Protein AF-A0A9E5LUE4-F1 (afdb_monomer_lite)

Secondary structure (DSSP, 8-state):
-HHHHHHHHHHHHHHHHHT-HHHHHHHHHHHHHHHHTTTTTTS-HHHHHHHHHHHHHHHHHHHHS---

pLDDT: mean 74.5, std 6.82, range [57.59, 83.81]

Sequence (68 aa):
MKKIALLVSLTGVGVGALVSVRVGALIIASSLILYVSPDLRLKRPIERVIVLSLIVSLMTVALALPRR

Foldseek 3Di:
DQVVLVVQLVVLVVCCVPPNVLSSLVSNLVSLCVNCVVVLVVDDVVVNVVSVVVSVVSNVVSVPDDPD

Structure (mmCIF, N/CA/C/O backbone):
data_AF-A0A9E5LUE4-F1
#
_entry.id   AF-A0A9E5LUE4-F1
#
loop_
_atom_site.group_PDB
_atom_site.id
_atom_site.type_symbol
_atom_site.label_atom_id
_atom_site.label_alt_id
_atom_site.label_comp_id
_atom_site.label_asym_id
_atom_site.label_entity_id
_atom_site.label_seq_id
_atom_site.pdbx_PDB_ins_code
_atom_site.Cartn_x
_atom_site.Cartn_y
_atom_site.Cartn_z
_atom_site.occupancy
_atom_site.B_iso_or_equiv
_atom_site.auth_seq_id
_atom_site.auth_comp_id
_atom_site.auth_asym_id
_atom_site.auth_atom_id
_atom_site.pdbx_PDB_model_num
ATOM 1 N N . MET A 1 1 ? 6.211 -1.219 15.570 1.00 61.22 1 MET A N 1
ATOM 2 C CA . MET A 1 1 ? 5.506 -1.488 14.293 1.00 61.22 1 MET A CA 1
ATOM 3 C C . MET A 1 1 ? 5.505 -0.278 13.355 1.00 61.22 1 MET A C 1
ATOM 5 O O . MET A 1 1 ? 5.981 -0.407 12.238 1.00 61.22 1 MET A O 1
ATOM 9 N N . LYS A 1 2 ? 5.105 0.919 13.812 1.00 65.94 2 LYS A N 1
ATOM 10 C CA . LYS A 1 2 ? 5.053 2.148 12.987 1.00 65.94 2 LYS A CA 1
ATOM 11 C C . LYS A 1 2 ? 6.376 2.545 12.300 1.00 65.94 2 LYS A C 1
ATOM 13 O O . LYS A 1 2 ? 6.358 2.928 11.140 1.00 65.94 2 LYS A O 1
ATOM 18 N N . LYS A 1 3 ? 7.524 2.381 12.976 1.00 71.31 3 LYS A N 1
ATOM 19 C CA . LYS A 1 3 ? 8.863 2.645 12.401 1.00 71.31 3 LYS A CA 1
ATOM 20 C C . LYS A 1 3 ? 9.220 1.713 1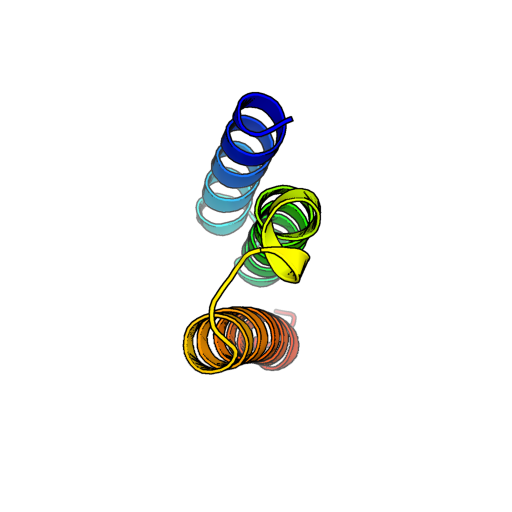1.231 1.00 71.31 3 LYS A C 1
ATOM 22 O O . LYS A 1 3 ? 9.854 2.149 10.282 1.00 71.31 3 LYS A O 1
ATOM 27 N N . ILE A 1 4 ? 8.784 0.453 11.290 1.00 73.12 4 ILE A N 1
ATOM 28 C CA . ILE A 1 4 ? 9.055 -0.554 10.252 1.00 73.12 4 ILE A CA 1
ATOM 29 C C . ILE A 1 4 ? 8.231 -0.233 9.005 1.00 73.12 4 ILE A C 1
ATOM 31 O O . ILE A 1 4 ? 8.775 -0.192 7.911 1.00 73.12 4 ILE A O 1
ATOM 35 N N . ALA A 1 5 ? 6.947 0.096 9.175 1.00 69.94 5 ALA A N 1
ATOM 36 C CA . ALA A 1 5 ? 6.111 0.547 8.066 1.00 69.94 5 ALA A CA 1
ATOM 37 C C . ALA A 1 5 ? 6.644 1.841 7.426 1.00 69.94 5 ALA A C 1
ATOM 39 O O . ALA A 1 5 ? 6.585 1.992 6.212 1.00 69.94 5 ALA A O 1
ATOM 40 N N . LEU A 1 6 ? 7.227 2.751 8.215 1.00 74.00 6 LEU A N 1
ATOM 41 C CA . LEU A 1 6 ? 7.838 3.970 7.683 1.00 74.00 6 LEU A CA 1
ATOM 42 C C . LEU A 1 6 ? 9.082 3.666 6.834 1.00 74.00 6 LEU A C 1
ATOM 44 O O . LEU A 1 6 ? 9.203 4.194 5.734 1.00 74.00 6 LEU A O 1
ATOM 48 N N . LEU A 1 7 ? 9.952 2.763 7.301 1.00 77.31 7 LEU A N 1
ATOM 49 C CA . LEU A 1 7 ? 11.115 2.294 6.540 1.00 77.31 7 LEU A CA 1
ATOM 50 C C . LEU A 1 7 ? 10.707 1.580 5.244 1.00 77.31 7 LEU A C 1
ATOM 52 O O . LEU A 1 7 ? 11.262 1.875 4.191 1.00 77.31 7 LEU A O 1
ATOM 56 N N . VAL A 1 8 ? 9.701 0.703 5.301 1.00 78.69 8 VAL A N 1
ATOM 57 C CA . VAL A 1 8 ? 9.183 -0.009 4.120 1.00 78.69 8 VAL A CA 1
ATOM 58 C C . VAL A 1 8 ? 8.481 0.953 3.152 1.00 78.69 8 VAL A C 1
ATOM 60 O O . VAL A 1 8 ? 8.576 0.798 1.940 1.00 78.69 8 VAL A O 1
ATOM 63 N N . SER A 1 9 ? 7.818 1.998 3.655 1.00 74.56 9 SER A N 1
ATOM 64 C CA . SER A 1 9 ? 7.228 3.023 2.784 1.00 74.56 9 SER A CA 1
ATOM 65 C C . SER A 1 9 ? 8.316 3.841 2.082 1.00 74.56 9 SER A C 1
ATOM 67 O O . SER A 1 9 ? 8.197 4.129 0.895 1.00 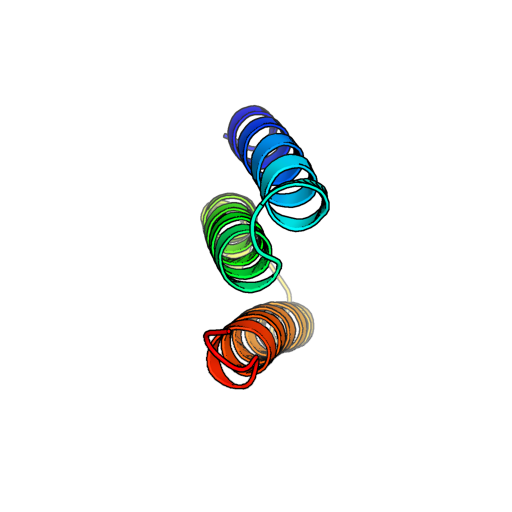74.56 9 SER A O 1
ATOM 69 N N . LEU A 1 10 ? 9.416 4.156 2.778 1.00 76.25 10 LEU A N 1
ATOM 70 C CA . LEU A 1 10 ? 10.565 4.859 2.201 1.00 76.25 10 LEU A CA 1
ATOM 71 C C . LEU A 1 10 ? 11.226 4.052 1.076 1.00 76.25 10 LEU A C 1
ATOM 73 O O . LEU A 1 10 ? 11.524 4.604 0.016 1.00 76.25 10 LEU A O 1
ATOM 77 N N . THR A 1 11 ? 11.414 2.744 1.277 1.00 74.25 11 THR A N 1
ATOM 78 C CA . THR A 1 11 ? 11.944 1.868 0.224 1.00 74.25 11 THR A CA 1
ATOM 79 C C . THR A 1 11 ? 10.954 1.731 -0.930 1.00 74.25 11 THR A C 1
ATOM 81 O O . THR A 1 11 ? 11.371 1.758 -2.083 1.00 74.25 11 THR A O 1
ATOM 84 N N . GLY A 1 12 ? 9.648 1.685 -0.652 1.00 65.69 12 GLY A N 1
ATOM 85 C CA . GLY A 1 12 ? 8.600 1.696 -1.675 1.00 65.69 12 GLY A CA 1
ATOM 86 C C . GLY A 1 12 ? 8.602 2.950 -2.544 1.00 65.69 12 GLY A C 1
ATOM 87 O O . GLY A 1 12 ? 8.525 2.846 -3.767 1.00 65.69 12 GLY A O 1
ATOM 88 N N . VAL A 1 13 ? 8.760 4.129 -1.940 1.00 71.88 13 VAL A N 1
ATOM 89 C CA . VAL A 1 13 ? 8.894 5.397 -2.674 1.00 71.88 13 VAL A CA 1
ATOM 90 C C . VAL A 1 13 ? 10.161 5.393 -3.531 1.00 71.88 13 VAL A C 1
ATOM 92 O O . VAL A 1 13 ? 10.094 5.740 -4.708 1.00 71.88 13 VAL A O 1
ATOM 95 N N . GLY A 1 14 ? 11.293 4.931 -2.990 1.00 70.38 14 GLY A N 1
ATOM 96 C CA . GLY A 1 14 ? 12.548 4.826 -3.742 1.00 70.38 14 GLY A CA 1
ATOM 97 C C . GLY A 1 14 ? 12.454 3.875 -4.940 1.00 70.38 14 GLY A C 1
ATOM 98 O O . GLY A 1 14 ? 12.851 4.229 -6.047 1.00 70.38 14 GLY A O 1
ATOM 99 N N . VAL A 1 15 ? 11.862 2.692 -4.755 1.00 67.12 15 VAL A N 1
ATOM 100 C CA . VAL A 1 15 ? 11.655 1.704 -5.831 1.00 67.12 15 VAL A CA 1
ATOM 101 C C . VAL A 1 15 ? 10.651 2.210 -6.873 1.00 67.12 15 VAL A C 1
ATOM 103 O O . VAL A 1 15 ? 10.842 1.993 -8.071 1.00 67.12 15 VAL A O 1
ATOM 106 N N . GLY A 1 16 ? 9.607 2.922 -6.438 1.00 59.44 16 GLY A N 1
ATOM 107 C CA . GLY A 1 16 ? 8.640 3.571 -7.325 1.00 59.44 16 GLY A CA 1
ATOM 108 C C . GLY A 1 16 ? 9.249 4.679 -8.178 1.00 59.44 16 GLY A C 1
ATOM 109 O O . GLY A 1 16 ? 8.885 4.810 -9.344 1.00 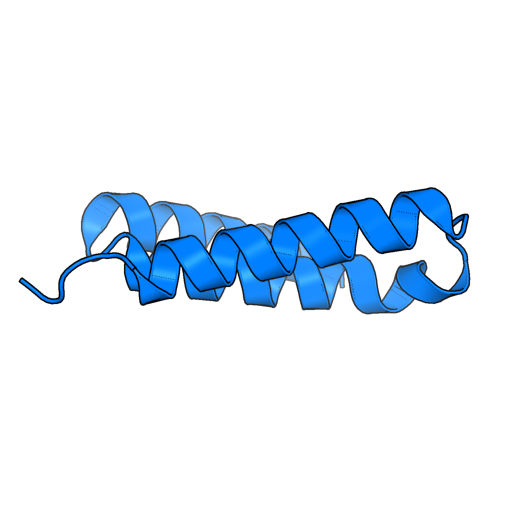59.44 16 GLY A O 1
ATOM 110 N N . ALA A 1 17 ? 10.187 5.438 -7.611 1.00 62.97 17 ALA A N 1
ATOM 111 C CA . ALA A 1 17 ? 10.878 6.523 -8.297 1.00 62.97 17 ALA A CA 1
ATOM 112 C C . ALA A 1 17 ? 11.972 6.034 -9.262 1.00 62.97 17 ALA A C 1
ATOM 114 O O . ALA A 1 17 ? 12.210 6.685 -10.275 1.00 62.97 17 ALA A O 1
ATOM 115 N N . LEU A 1 18 ? 12.637 4.912 -8.958 1.00 57.59 18 LEU A N 1
ATOM 116 C CA . LEU A 1 18 ? 13.829 4.461 -9.692 1.00 57.59 18 LEU A CA 1
ATOM 117 C C . LEU A 1 18 ? 13.596 3.290 -10.654 1.00 57.59 18 LEU A C 1
ATOM 119 O O . LEU A 1 18 ? 14.332 3.170 -11.627 1.00 57.59 18 LEU A O 1
ATOM 123 N N . VAL A 1 19 ? 12.633 2.402 -10.382 1.00 64.44 19 VAL A N 1
ATOM 124 C CA . VAL A 1 19 ? 12.535 1.104 -11.080 1.00 64.44 19 VAL A CA 1
ATOM 125 C C . VAL A 1 19 ? 11.185 0.919 -11.752 1.00 64.44 19 VAL A C 1
ATOM 127 O O . VAL A 1 19 ? 11.109 0.659 -12.948 1.00 64.44 19 VAL A O 1
ATOM 130 N N . SER A 1 20 ? 10.099 1.007 -10.985 1.00 71.75 20 SER A N 1
ATOM 131 C CA . SER A 1 20 ? 8.757 0.808 -11.524 1.00 71.75 20 SER A CA 1
ATOM 132 C C . SER A 1 20 ? 7.716 1.370 -10.568 1.00 71.75 20 SER A C 1
ATOM 134 O O . SER A 1 20 ? 7.557 0.886 -9.443 1.00 71.75 20 SER A O 1
ATOM 136 N N . VAL A 1 21 ? 6.949 2.352 -11.045 1.00 73.50 21 VAL A N 1
ATOM 137 C CA . VAL A 1 21 ? 5.855 3.002 -10.301 1.00 73.50 21 VAL A CA 1
ATOM 138 C C . VAL A 1 21 ? 4.858 1.971 -9.758 1.00 73.50 21 VAL A C 1
ATOM 140 O O . VAL A 1 21 ? 4.340 2.119 -8.653 1.00 73.50 21 VAL A O 1
ATOM 143 N N . ARG A 1 22 ? 4.650 0.868 -10.487 1.00 75.12 22 ARG A N 1
ATOM 144 C CA . ARG A 1 22 ? 3.782 -0.245 -10.085 1.00 75.12 22 ARG A CA 1
ATOM 145 C C . ARG A 1 22 ? 4.276 -0.945 -8.821 1.00 75.12 22 ARG A C 1
ATOM 147 O O . ARG A 1 22 ? 3.498 -1.180 -7.900 1.00 75.12 22 ARG A O 1
ATOM 154 N N . VAL A 1 23 ? 5.566 -1.268 -8.775 1.00 74.62 23 VAL A N 1
ATOM 155 C CA . VAL A 1 23 ? 6.179 -1.939 -7.622 1.00 74.62 23 VAL A CA 1
ATOM 156 C C . VAL A 1 23 ? 6.212 -0.989 -6.427 1.00 74.62 23 VAL A C 1
ATOM 158 O O . VAL A 1 23 ? 5.850 -1.392 -5.323 1.00 74.62 23 VAL A O 1
ATOM 161 N N . GLY A 1 24 ? 6.526 0.291 -6.650 1.00 76.62 24 GLY A N 1
ATOM 162 C CA . GLY A 1 24 ? 6.465 1.306 -5.597 1.00 76.62 24 GLY A CA 1
ATOM 163 C C . GLY A 1 24 ? 5.069 1.464 -4.995 1.00 76.62 24 GLY A C 1
ATOM 164 O O . GLY A 1 24 ? 4.922 1.440 -3.774 1.00 76.62 24 GLY A O 1
ATOM 165 N N . ALA A 1 25 ? 4.028 1.530 -5.829 1.00 78.81 25 ALA A N 1
ATOM 166 C CA . ALA A 1 25 ? 2.642 1.628 -5.370 1.00 78.81 25 ALA A CA 1
ATOM 167 C C . ALA A 1 25 ? 2.201 0.405 -4.542 1.00 78.81 25 ALA A C 1
ATOM 169 O O . ALA A 1 25 ? 1.532 0.571 -3.521 1.00 78.81 25 ALA A O 1
ATOM 170 N N . LEU A 1 26 ? 2.619 -0.812 -4.918 1.00 76.69 26 LEU A N 1
ATOM 171 C CA . LEU A 1 26 ? 2.348 -2.031 -4.141 1.00 76.69 26 LEU A CA 1
ATOM 172 C C . LEU A 1 26 ? 3.055 -2.027 -2.778 1.00 76.69 26 LEU A C 1
ATOM 174 O O . LEU A 1 26 ? 2.457 -2.394 -1.760 1.00 76.69 26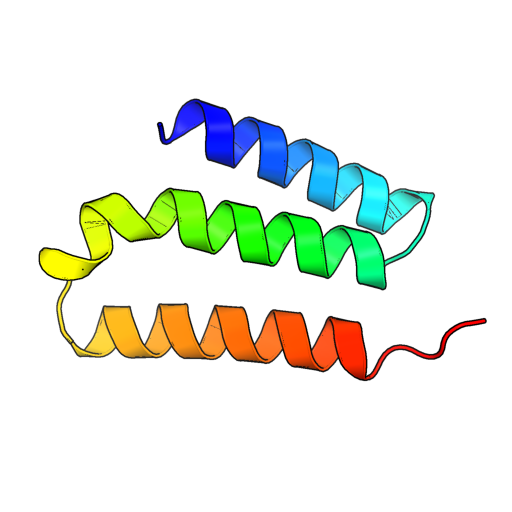 LEU A O 1
ATOM 178 N N . ILE A 1 27 ? 4.313 -1.586 -2.735 1.00 81.19 27 ILE A N 1
ATOM 179 C CA . ILE A 1 27 ? 5.073 -1.491 -1.482 1.00 81.19 27 ILE A CA 1
ATOM 180 C C . ILE A 1 27 ? 4.452 -0.431 -0.561 1.00 81.19 27 ILE A C 1
ATOM 182 O O . ILE A 1 27 ? 4.244 -0.690 0.621 1.00 81.19 27 ILE A O 1
ATOM 186 N N . ILE A 1 28 ? 4.064 0.730 -1.092 1.00 79.94 28 ILE A N 1
ATOM 187 C CA . ILE A 1 28 ? 3.402 1.784 -0.308 1.00 79.94 28 ILE A CA 1
ATOM 188 C C . ILE A 1 28 ? 2.041 1.302 0.219 1.00 79.94 28 ILE A C 1
ATOM 190 O O . ILE A 1 28 ? 1.743 1.488 1.399 1.00 79.94 28 ILE A O 1
ATOM 194 N N . ALA A 1 29 ? 1.235 0.633 -0.613 1.00 81.19 29 ALA A N 1
ATOM 195 C CA . ALA A 1 29 ? -0.060 0.089 -0.203 1.00 81.19 29 ALA A CA 1
ATOM 196 C C . ALA A 1 29 ? 0.081 -0.955 0.920 1.00 81.19 29 ALA A C 1
ATOM 198 O O . ALA A 1 29 ? -0.628 -0.884 1.924 1.00 81.19 29 ALA A O 1
ATOM 199 N N . SER A 1 30 ? 1.027 -1.890 0.793 1.00 77.88 30 SER A N 1
ATOM 200 C CA . SER A 1 30 ? 1.302 -2.898 1.829 1.00 77.88 30 SER A CA 1
ATOM 201 C C . SER A 1 30 ? 1.833 -2.279 3.127 1.00 77.88 30 SER A C 1
ATOM 203 O O . SER A 1 30 ? 1.359 -2.628 4.210 1.00 77.88 30 SER A O 1
ATOM 205 N N . SER A 1 31 ? 2.724 -1.291 3.038 1.00 78.94 31 SER A N 1
ATOM 206 C CA . SER A 1 31 ? 3.174 -0.509 4.195 1.00 78.94 31 SER A CA 1
ATOM 207 C C . SER A 1 31 ? 2.032 0.208 4.901 1.00 78.94 31 SER A C 1
ATOM 209 O O . SER A 1 31 ? 1.960 0.205 6.131 1.00 78.94 31 SER A O 1
ATOM 211 N N . LEU A 1 32 ? 1.124 0.811 4.134 1.00 80.25 32 LEU A N 1
ATOM 212 C CA . LEU A 1 32 ? -0.030 1.521 4.669 1.00 80.25 32 LEU A CA 1
ATOM 213 C C . LEU A 1 32 ? -0.971 0.559 5.404 1.00 80.25 32 LEU A C 1
ATOM 215 O O . LEU A 1 32 ? -1.420 0.862 6.508 1.00 80.25 32 LEU A O 1
ATOM 219 N N . ILE A 1 33 ? -1.199 -0.634 4.850 1.00 80.88 33 ILE A N 1
ATOM 220 C CA . ILE A 1 33 ? -1.966 -1.698 5.511 1.00 80.88 33 ILE A CA 1
ATOM 221 C C . ILE A 1 33 ? -1.298 -2.100 6.834 1.00 80.88 33 ILE A C 1
ATOM 223 O O . ILE A 1 33 ? -1.963 -2.151 7.870 1.00 80.88 33 ILE A O 1
ATOM 227 N N . LEU A 1 34 ? 0.016 -2.332 6.842 1.00 78.56 34 LEU A N 1
ATOM 228 C CA . LEU A 1 34 ? 0.760 -2.702 8.054 1.00 78.56 34 LEU A CA 1
ATOM 229 C C . LEU A 1 34 ? 0.805 -1.576 9.100 1.00 78.56 34 LEU A C 1
ATOM 231 O O . LEU A 1 34 ? 0.803 -1.844 10.300 1.00 78.56 34 LEU A O 1
ATOM 235 N N . TYR A 1 35 ? 0.815 -0.316 8.670 1.00 78.12 35 TYR A N 1
ATOM 236 C CA . TYR A 1 35 ? 0.770 0.834 9.571 1.00 78.12 35 TYR A CA 1
ATOM 237 C C . TYR A 1 35 ? -0.610 1.012 10.212 1.00 78.12 35 TYR A C 1
ATOM 239 O O . TYR A 1 35 ? -0.707 1.310 11.402 1.00 78.12 35 TYR A O 1
ATOM 247 N N . VAL A 1 36 ? -1.672 0.843 9.422 1.00 75.50 36 VAL A N 1
ATOM 248 C CA . VAL A 1 36 ? -3.042 1.166 9.835 1.00 75.50 36 VAL A CA 1
ATOM 249 C C . VAL A 1 36 ? -3.734 -0.034 10.499 1.00 75.50 36 VAL A C 1
ATOM 251 O O . VAL A 1 36 ? -4.562 0.164 11.381 1.00 75.50 36 VAL A O 1
ATOM 254 N N . SER A 1 37 ? -3.352 -1.275 10.180 1.00 71.94 37 SER A N 1
ATOM 255 C CA . SER A 1 37 ? -3.877 -2.518 10.785 1.00 71.94 37 SER A CA 1
ATOM 256 C C . SER A 1 37 ? -4.007 -2.530 12.318 1.00 71.94 37 SER A C 1
ATOM 258 O O . SER A 1 37 ? -5.097 -2.879 12.779 1.00 71.94 37 SER A O 1
ATOM 260 N N . PRO A 1 38 ? -3.010 -2.119 13.128 1.00 71.94 38 PRO A N 1
ATOM 261 C CA . PRO A 1 38 ? -3.167 -2.110 14.585 1.00 71.94 38 PRO A CA 1
ATOM 262 C C . PRO A 1 38 ? -4.159 -1.047 15.091 1.00 71.94 38 PRO A C 1
ATOM 264 O O . PRO A 1 38 ? -4.857 -1.289 16.071 1.00 71.94 38 PRO A O 1
ATOM 267 N N . ASP A 1 39 ? -4.280 0.098 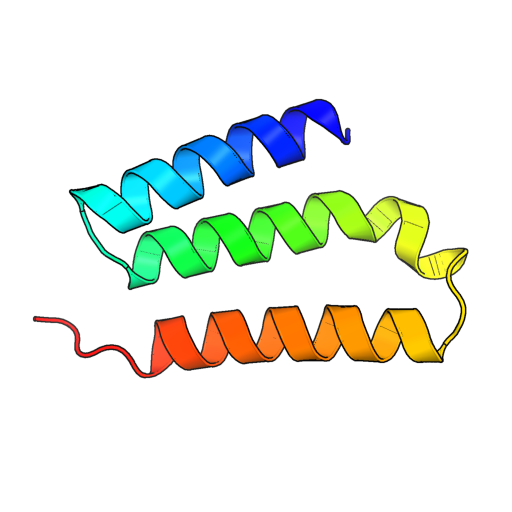14.410 1.00 67.75 39 ASP A N 1
ATOM 268 C CA . ASP A 1 39 ? -5.143 1.220 14.822 1.00 67.75 39 ASP A CA 1
ATOM 269 C C . ASP A 1 39 ? -6.525 1.209 14.135 1.00 67.75 39 ASP A C 1
ATOM 271 O O . ASP A 1 39 ? -7.425 1.965 14.506 1.00 67.75 39 ASP A O 1
ATOM 275 N N . LEU A 1 40 ? -6.743 0.330 13.148 1.00 65.69 40 LEU A N 1
ATOM 276 C CA . LEU A 1 40 ? -7.972 0.278 12.349 1.00 65.69 40 LEU A CA 1
ATOM 277 C C . LEU A 1 40 ? -9.222 0.038 13.191 1.00 65.69 40 LEU A C 1
ATOM 279 O O . LEU A 1 40 ? -10.295 0.472 12.789 1.00 65.69 40 LEU A O 1
ATOM 283 N N . ARG A 1 41 ? -9.123 -0.691 14.309 1.00 66.06 41 ARG A N 1
ATOM 284 C CA . ARG A 1 41 ? -10.267 -0.963 15.201 1.00 66.06 41 ARG A CA 1
ATOM 285 C C . ARG A 1 41 ? -10.639 0.221 16.095 1.00 66.06 41 ARG A C 1
ATOM 287 O O . ARG A 1 41 ? -11.769 0.261 16.562 1.00 66.06 41 ARG A O 1
ATOM 294 N N . LEU A 1 42 ? -9.721 1.162 16.304 1.00 74.62 42 LEU A N 1
ATOM 295 C CA . LEU A 1 42 ? -9.893 2.303 17.209 1.00 74.62 42 LEU A CA 1
ATOM 296 C C . LEU A 1 42 ? -10.320 3.586 16.474 1.00 74.62 42 LEU A C 1
ATOM 298 O O . LEU A 1 42 ? -10.682 4.574 17.109 1.00 74.62 42 LEU A O 1
ATOM 302 N N . LYS A 1 43 ? -10.288 3.586 15.136 1.00 74.69 43 LYS A N 1
ATOM 303 C CA . LYS A 1 43 ? -10.645 4.738 14.298 1.00 74.69 43 LYS A CA 1
ATOM 304 C C . LYS A 1 43 ? -12.148 4.859 14.059 1.00 74.69 43 LYS A C 1
ATOM 306 O O . LYS A 1 43 ? -12.867 3.865 13.952 1.00 74.69 43 LYS A O 1
ATOM 311 N N . ARG A 1 44 ? -12.607 6.105 13.890 1.00 82.31 44 ARG A N 1
ATOM 312 C CA . ARG A 1 44 ? -13.981 6.418 13.473 1.00 82.31 44 ARG A CA 1
ATOM 313 C C . ARG A 1 44 ? -14.283 5.757 12.119 1.00 82.31 44 ARG A C 1
ATOM 315 O O . ARG A 1 44 ? -13.392 5.690 11.268 1.00 82.31 44 ARG A O 1
ATOM 322 N N . PRO A 1 45 ? -15.529 5.315 11.872 1.00 80.88 45 PRO A N 1
ATOM 323 C CA . PRO A 1 45 ? -15.888 4.595 10.649 1.00 80.88 45 PRO A CA 1
ATOM 324 C C . PRO A 1 45 ? -15.534 5.376 9.376 1.00 80.88 45 PRO A C 1
ATOM 326 O O . PRO A 1 45 ? -15.063 4.784 8.410 1.00 80.88 45 PRO A O 1
ATOM 329 N N . ILE A 1 46 ? -15.657 6.707 9.403 1.00 82.81 46 ILE A N 1
ATOM 330 C CA . ILE A 1 46 ? -15.333 7.560 8.256 1.00 82.81 46 ILE A CA 1
ATOM 331 C C . ILE A 1 46 ? -13.834 7.572 7.919 1.00 82.81 46 ILE A C 1
ATOM 333 O O . ILE A 1 46 ? -13.465 7.470 6.754 1.00 82.81 46 ILE A O 1
ATOM 337 N N . GLU A 1 47 ? -12.954 7.585 8.926 1.00 79.88 47 GLU A N 1
ATOM 338 C CA . GLU A 1 47 ? -11.502 7.489 8.713 1.00 79.88 47 GLU A CA 1
ATOM 339 C C . GLU A 1 47 ? -11.119 6.128 8.133 1.00 79.88 47 GLU A C 1
ATOM 341 O O . GLU A 1 47 ? -10.209 6.024 7.312 1.00 79.88 47 GLU A O 1
ATOM 346 N N . ARG A 1 48 ? -11.839 5.079 8.535 1.00 78.69 48 ARG A N 1
ATOM 347 C CA . ARG A 1 48 ? -11.654 3.723 8.018 1.00 78.69 48 ARG A CA 1
ATOM 348 C C . ARG A 1 48 ? -11.915 3.654 6.518 1.00 78.69 48 ARG A C 1
ATOM 350 O O . ARG A 1 48 ? -11.106 3.088 5.788 1.00 78.69 48 ARG A O 1
ATOM 357 N N . VAL A 1 49 ? -13.020 4.253 6.075 1.00 82.81 49 VAL A N 1
ATOM 358 C CA . VAL A 1 49 ? -13.412 4.294 4.660 1.00 82.81 49 VAL A CA 1
ATOM 359 C C . VAL A 1 49 ? -12.399 5.086 3.837 1.00 82.81 49 VAL A C 1
ATOM 361 O O . VAL A 1 49 ? -12.021 4.623 2.767 1.00 82.81 49 VAL A O 1
ATOM 364 N N . ILE A 1 50 ? -11.901 6.215 4.353 1.00 83.81 50 ILE A N 1
ATOM 365 C CA . ILE A 1 50 ? -10.871 7.025 3.678 1.00 83.81 50 ILE A CA 1
ATOM 366 C C . ILE A 1 50 ? -9.575 6.228 3.489 1.00 83.81 50 ILE A C 1
ATOM 368 O O . ILE A 1 50 ? -8.987 6.234 2.411 1.00 83.81 50 ILE A O 1
ATOM 372 N N . VAL A 1 51 ? -9.115 5.514 4.520 1.00 81.75 51 VAL A N 1
ATOM 373 C CA . VAL A 1 51 ? -7.890 4.711 4.396 1.00 81.75 51 VAL A CA 1
ATOM 374 C C . VAL A 1 51 ? -8.092 3.545 3.426 1.00 81.75 51 VAL A C 1
ATOM 376 O O . VAL A 1 51 ? -7.217 3.270 2.608 1.00 81.75 51 VAL A O 1
ATOM 379 N N . LEU A 1 52 ? -9.242 2.870 3.489 1.00 80.69 52 LEU A N 1
ATOM 380 C CA . LEU A 1 52 ? -9.563 1.774 2.575 1.00 80.69 52 LEU A CA 1
ATOM 381 C C . LEU A 1 52 ? -9.655 2.256 1.123 1.00 80.69 52 LEU A C 1
ATOM 383 O O . LEU A 1 52 ? -9.077 1.619 0.245 1.00 80.69 52 LEU A O 1
ATOM 387 N N . SER A 1 53 ? -10.311 3.389 0.865 1.00 82.88 53 SER A N 1
ATOM 388 C CA . SER A 1 53 ? -10.400 3.955 -0.484 1.00 82.88 53 SER A CA 1
ATOM 389 C C . SER A 1 53 ? -9.031 4.381 -1.012 1.00 82.88 53 SER A C 1
ATOM 391 O O . SER A 1 53 ? -8.748 4.173 -2.190 1.00 82.88 53 SER A O 1
ATOM 393 N N . LEU A 1 54 ? -8.147 4.884 -0.145 1.00 83.75 54 LEU A N 1
ATOM 394 C CA . LEU A 1 54 ? -6.770 5.216 -0.505 1.00 83.75 54 LEU A CA 1
ATOM 395 C C . LEU A 1 54 ? -5.964 3.971 -0.910 1.00 83.75 54 LEU A C 1
ATOM 397 O O . LEU A 1 54 ? -5.275 3.996 -1.928 1.00 83.75 54 LEU A O 1
ATOM 401 N N . ILE A 1 55 ? -6.082 2.871 -0.157 1.00 83.12 55 ILE A N 1
ATOM 402 C CA . ILE A 1 55 ? -5.431 1.590 -0.487 1.00 83.12 55 ILE 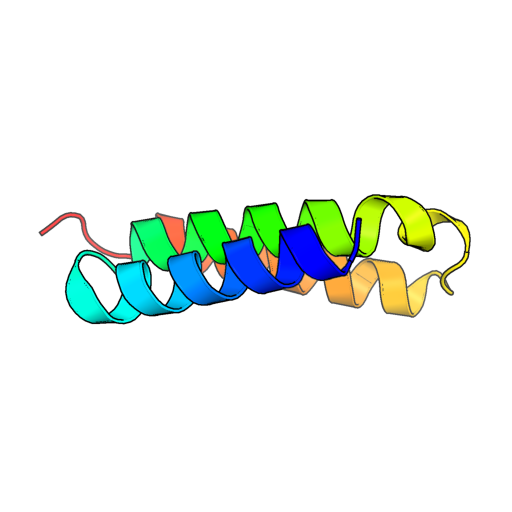A CA 1
ATOM 403 C C . ILE A 1 55 ? -5.940 1.058 -1.832 1.00 83.12 55 ILE A C 1
ATOM 405 O O . ILE A 1 55 ? -5.140 0.659 -2.680 1.00 83.12 55 ILE A O 1
ATOM 409 N N . VAL A 1 56 ? -7.261 1.076 -2.039 1.00 81.75 56 VAL A N 1
ATOM 410 C CA . VAL A 1 56 ? -7.881 0.628 -3.294 1.00 81.75 56 VAL A CA 1
ATOM 411 C C . VAL A 1 56 ? -7.421 1.500 -4.460 1.00 81.75 56 VAL A C 1
ATOM 413 O O . VAL A 1 56 ? -7.024 0.958 -5.487 1.00 81.75 56 VAL A O 1
ATOM 416 N N . SER A 1 57 ? -7.380 2.822 -4.281 1.00 83.75 57 SER A N 1
ATOM 417 C CA . SER A 1 57 ? -6.891 3.771 -5.286 1.00 83.75 57 SER A CA 1
ATOM 418 C C . SER A 1 57 ? -5.438 3.481 -5.686 1.00 83.75 57 SER A C 1
ATOM 420 O O . SER A 1 57 ? -5.135 3.310 -6.869 1.00 83.75 57 SER A O 1
ATOM 422 N N . LEU A 1 58 ? -4.548 3.299 -4.704 1.00 77.50 58 LEU A N 1
ATOM 423 C CA . LEU A 1 58 ? -3.149 2.917 -4.932 1.00 77.50 58 LEU A CA 1
ATOM 424 C C . LEU A 1 58 ? -3.022 1.590 -5.691 1.00 77.50 58 LEU A C 1
ATOM 426 O O . LEU A 1 58 ? -2.231 1.495 -6.631 1.00 77.50 58 LEU A O 1
ATOM 430 N N . MET A 1 59 ? -3.822 0.581 -5.333 1.00 75.62 59 MET A N 1
ATOM 431 C CA . MET A 1 59 ? -3.855 -0.685 -6.069 1.00 75.62 59 MET A CA 1
ATOM 432 C C . MET A 1 59 ? -4.368 -0.513 -7.498 1.00 75.62 59 MET A C 1
ATOM 434 O O . MET A 1 59 ? -3.790 -1.095 -8.413 1.00 75.62 59 MET A O 1
ATOM 438 N N . THR A 1 60 ? -5.413 0.288 -7.722 1.00 81.12 60 THR A N 1
ATOM 439 C CA . THR A 1 60 ? -5.932 0.540 -9.073 1.00 81.12 60 THR A CA 1
ATOM 440 C C . THR A 1 60 ? -4.927 1.276 -9.943 1.00 81.12 60 THR A C 1
ATOM 442 O O . THR A 1 60 ? -4.741 0.881 -11.089 1.00 81.12 60 THR A O 1
ATOM 445 N N . VAL A 1 61 ? -4.210 2.267 -9.405 1.00 78.31 61 VAL A N 1
ATOM 446 C CA . VAL A 1 61 ? -3.126 2.951 -10.125 1.00 78.31 61 VAL A CA 1
ATOM 447 C C . VAL A 1 61 ? -2.014 1.961 -10.467 1.00 78.31 61 VAL A C 1
ATOM 449 O O . VAL A 1 61 ? -1.572 1.902 -11.613 1.00 78.31 61 VAL A O 1
ATOM 452 N N . ALA A 1 62 ? -1.612 1.115 -9.514 1.00 74.06 62 ALA A N 1
ATOM 453 C CA . ALA A 1 62 ? -0.629 0.067 -9.769 1.00 74.06 62 ALA A CA 1
ATOM 454 C C . ALA A 1 62 ? -1.099 -0.901 -10.870 1.00 74.06 62 ALA A C 1
ATOM 456 O O . ALA A 1 62 ? -0.325 -1.283 -11.747 1.00 74.06 62 ALA A O 1
ATOM 457 N N . LEU A 1 63 ? -2.368 -1.306 -10.854 1.00 70.69 63 LEU A N 1
ATOM 458 C CA . LEU A 1 63 ? -2.929 -2.243 -11.824 1.00 70.69 63 LEU A CA 1
ATOM 459 C C . LEU A 1 63 ? -3.078 -1.631 -13.219 1.00 70.69 63 LEU A C 1
ATOM 461 O O . LEU A 1 63 ? -2.777 -2.328 -14.189 1.00 70.69 63 LEU A O 1
ATOM 465 N N . ALA A 1 64 ? -3.496 -0.368 -13.294 1.00 77.25 64 ALA A N 1
ATOM 466 C CA . ALA A 1 64 ? -3.757 0.369 -14.525 1.00 77.25 64 ALA A CA 1
ATOM 467 C C . ALA A 1 64 ? -2.482 0.814 -15.255 1.00 77.25 64 ALA A C 1
ATOM 469 O O . ALA A 1 64 ? -2.535 1.072 -16.457 1.00 77.25 64 ALA A O 1
ATOM 470 N N . LEU A 1 65 ? -1.337 0.895 -14.566 1.00 67.75 65 LEU A N 1
ATOM 471 C CA . LEU A 1 65 ? -0.091 1.278 -15.220 1.00 67.75 65 LEU A CA 1
ATOM 472 C C . LEU A 1 65 ? 0.366 0.217 -16.249 1.00 67.75 65 LEU A C 1
ATOM 474 O O . LEU A 1 65 ? 0.462 -0.971 -15.908 1.00 67.75 65 LEU A O 1
ATOM 478 N N . PRO A 1 66 ? 0.681 0.626 -17.496 1.00 64.75 66 PRO A N 1
ATOM 479 C CA . PRO A 1 66 ? 1.109 -0.284 -18.553 1.00 64.75 66 PRO A CA 1
ATOM 480 C C . PRO A 1 66 ? 2.474 -0.911 -18.237 1.00 64.75 66 PRO A C 1
ATOM 482 O O . PRO A 1 66 ? 3.379 -0.253 -17.734 1.00 64.75 66 PRO A O 1
ATOM 485 N N . ARG A 1 67 ? 2.618 -2.208 -18.545 1.00 64.12 67 ARG A N 1
ATOM 486 C CA . ARG A 1 67 ? 3.779 -3.061 -18.208 1.00 64.12 67 ARG A CA 1
ATOM 487 C C . ARG A 1 67 ? 4.996 -2.864 -19.135 1.00 64.12 67 ARG A C 1
ATOM 489 O O . ARG A 1 67 ? 5.657 -3.853 -19.443 1.00 64.12 67 ARG A O 1
ATOM 496 N N . ARG A 1 68 ? 5.210 -1.659 -19.669 1.00 57.81 68 ARG A N 1
ATOM 497 C CA . ARG A 1 68 ? 6.337 -1.399 -20.579 1.00 57.81 68 ARG A CA 1
ATOM 498 C C . ARG A 1 68 ? 7.618 -1.122 -19.814 1.00 57.81 68 ARG A C 1
ATOM 500 O O . ARG A 1 68 ? 7.533 -0.386 -18.809 1.00 57.81 68 ARG A O 1
#

Radius of gyration: 12.68 Å; chains: 1; bounding box: 30×11×38 Å